Protein AF-A0A924FAT1-F1 (afdb_monomer)

Solvent-accessible surface area (ba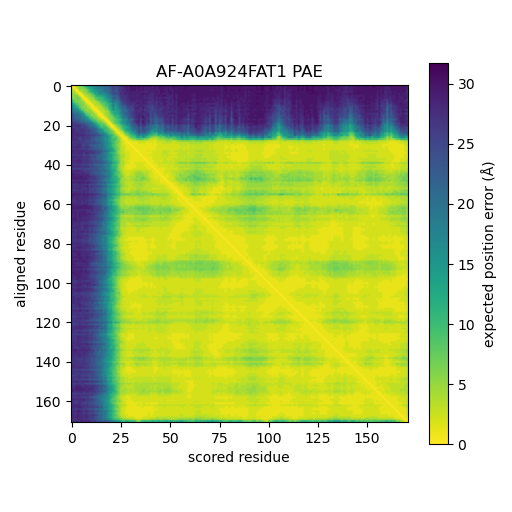ckbone atoms only — not comparable to full-atom values): 9632 Å² total; per-residue (Å²): 134,89,82,85,88,79,86,80,84,82,81,82,81,78,82,79,78,81,75,65,75,76,71,75,59,49,25,76,40,34,36,43,42,65,45,38,71,46,68,45,76,40,36,70,70,64,52,70,75,44,84,70,46,73,51,63,68,46,67,34,16,35,94,87,71,46,74,76,46,77,43,66,28,36,35,28,34,45,51,43,62,51,48,64,72,27,31,71,56,60,98,52,75,90,52,47,78,41,27,31,38,39,41,30,20,68,89,66,54,70,36,78,43,54,43,48,46,44,70,76,37,74,55,21,83,32,26,31,41,28,41,30,44,66,92,36,74,38,60,95,52,12,45,23,30,35,41,38,75,81,48,87,44,21,49,76,48,46,40,46,15,27,29,35,40,33,31,48,67,66,132

Foldseek 3Di:
DDDDDDDDDDDDDDPPDPPPPLVVFFAQWEWEEAQFQATDIDGPVNFVPDPKDKDDFAFQAAPVRDGPDTFGMFMFAFPLVVCVVRDGNDPDPVQLQQKKKWWAASVGDIDIDRSVCLVPPCQVVQWGWTQDTPNHGDDNQHSTWIFGRPDSNRNNRTRGSTHYMYMDGHD

Sequence (171 aa):
MSSRCSALLSVFFVLVSHSSLFAQNQSAQIKMTGLVKHPLSLTIDSLGHLPLKAGGPINIVGSSGQVRRVITSFRGVLLRDLLDRVGIDMANPKEKGKYYVIARATDGYTAVFAYNELLNNPTGQQTFILFEENGKPIVDDGAFVLLTVNDTVTGARHVKWLNQIEVRKVE

Structure (mmCIF, N/CA/C/O backbone):
data_AF-A0A924FAT1-F1
#
_entry.id   AF-A0A924FAT1-F1
#
loop_
_atom_site.group_PDB
_atom_site.id
_atom_site.type_symbol
_atom_site.label_atom_id
_atom_site.label_alt_id
_atom_site.label_comp_id
_atom_site.label_asym_id
_atom_site.label_entity_id
_atom_site.label_seq_id
_atom_site.pdbx_PDB_ins_code
_atom_site.Cartn_x
_atom_site.Cartn_y
_atom_site.Cartn_z
_atom_site.occupancy
_atom_site.B_iso_or_equiv
_atom_site.auth_seq_id
_atom_site.auth_comp_id
_atom_site.auth_asym_id
_atom_site.auth_atom_id
_atom_site.pdbx_PDB_model_num
ATOM 1 N N . MET A 1 1 ? -81.804 -22.474 -11.362 1.00 40.47 1 MET A N 1
ATOM 2 C CA . MET A 1 1 ? -80.464 -23.017 -11.677 1.00 40.47 1 MET A CA 1
ATOM 3 C C . MET A 1 1 ? -79.575 -21.880 -12.162 1.00 40.47 1 MET A C 1
ATOM 5 O O . MET A 1 1 ? -80.036 -21.127 -13.006 1.00 40.47 1 MET A O 1
ATOM 9 N N . SER A 1 2 ? -78.348 -21.795 -11.620 1.00 37.47 2 SER A N 1
ATOM 10 C CA . SER A 1 2 ? -77.211 -20.905 -11.976 1.00 37.47 2 SER A CA 1
ATOM 11 C C . SER A 1 2 ? -77.427 -19.387 -11.836 1.00 37.47 2 SER A C 1
ATOM 13 O O . SER A 1 2 ? -78.500 -18.893 -12.134 1.00 37.47 2 SER A O 1
ATOM 15 N N . SER A 1 3 ? -76.485 -18.539 -11.428 1.00 40.59 3 SER A N 1
ATOM 16 C CA . SER A 1 3 ? -75.130 -18.671 -10.878 1.00 40.59 3 SER A CA 1
ATOM 17 C C . SER A 1 3 ? -74.789 -17.294 -10.289 1.00 40.59 3 SER A C 1
ATOM 19 O O . SER A 1 3 ? -74.973 -16.288 -10.970 1.00 40.59 3 SER A O 1
ATOM 21 N N . ARG A 1 4 ? -74.307 -17.214 -9.041 1.00 44.97 4 ARG A N 1
ATOM 22 C CA . ARG A 1 4 ? -73.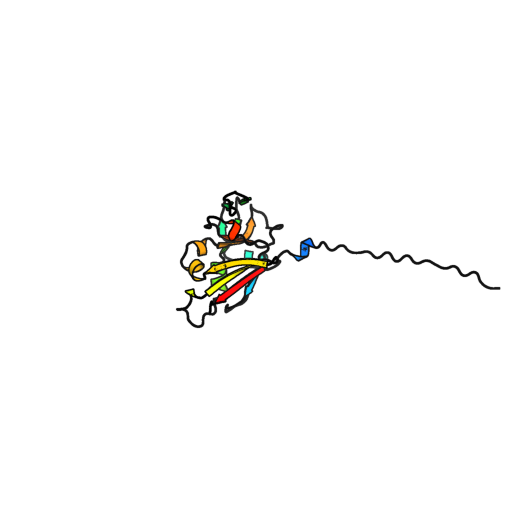711 -15.982 -8.492 1.00 44.97 4 ARG A CA 1
ATOM 23 C C . ARG A 1 4 ? -72.191 -16.087 -8.624 1.00 44.97 4 ARG A C 1
ATOM 25 O O . ARG A 1 4 ? -71.587 -16.960 -8.012 1.00 44.97 4 ARG A O 1
ATOM 32 N N . CYS A 1 5 ? -71.602 -15.222 -9.448 1.00 45.09 5 CYS A N 1
ATOM 33 C CA . CYS A 1 5 ? -70.155 -15.049 -9.576 1.00 45.09 5 CYS A CA 1
ATOM 34 C C . CYS A 1 5 ? -69.600 -14.361 -8.323 1.00 45.09 5 CYS A C 1
ATOM 36 O O . CYS A 1 5 ? -69.919 -13.201 -8.068 1.00 45.09 5 CYS A O 1
ATOM 38 N N . SER A 1 6 ? -68.749 -15.060 -7.575 1.00 46.41 6 SER A N 1
ATOM 39 C CA . SER A 1 6 ? -67.916 -14.482 -6.517 1.00 46.41 6 SER A CA 1
ATOM 40 C C . SER A 1 6 ? -66.528 -14.204 -7.090 1.00 46.41 6 SER A C 1
ATOM 42 O O . SER A 1 6 ? -65.815 -15.135 -7.458 1.00 46.41 6 SER A O 1
ATOM 44 N N . ALA A 1 7 ? -66.145 -12.931 -7.185 1.00 45.72 7 ALA A N 1
ATOM 45 C CA . ALA A 1 7 ? -64.794 -12.528 -7.561 1.00 45.72 7 ALA A CA 1
ATOM 46 C C . ALA A 1 7 ? -63.879 -12.600 -6.326 1.00 45.72 7 ALA A C 1
ATOM 48 O O . ALA A 1 7 ? -64.047 -11.839 -5.375 1.00 45.72 7 ALA A O 1
ATOM 49 N N . LEU A 1 8 ? -62.929 -13.537 -6.331 1.00 48.31 8 LEU A N 1
ATOM 50 C CA . LEU A 1 8 ? -61.843 -13.623 -5.354 1.00 48.31 8 LEU A CA 1
ATOM 51 C C . LEU A 1 8 ? -60.735 -12.643 -5.758 1.00 48.31 8 LEU A C 1
ATOM 53 O O . LEU A 1 8 ? -60.093 -12.808 -6.792 1.00 48.31 8 LEU A O 1
ATOM 57 N N . LEU A 1 9 ? -60.524 -11.615 -4.938 1.00 44.62 9 LEU A N 1
ATOM 58 C CA . LEU A 1 9 ? -59.447 -10.642 -5.093 1.00 44.62 9 LEU A CA 1
ATOM 59 C C . LEU A 1 9 ? -58.174 -11.212 -4.439 1.00 44.62 9 LEU A C 1
ATOM 61 O O . LEU A 1 9 ? -58.011 -11.152 -3.222 1.00 44.62 9 LEU A O 1
ATOM 65 N N . SER A 1 10 ? -57.285 -11.813 -5.230 1.00 50.72 10 SER A N 1
ATOM 66 C CA . SER A 1 10 ? -55.975 -12.273 -4.751 1.00 50.72 10 SER A CA 1
ATOM 67 C C . SER A 1 10 ? -55.018 -11.087 -4.609 1.00 50.72 10 SER A C 1
ATOM 69 O O . SER A 1 10 ? -54.531 -10.547 -5.599 1.00 50.72 10 SER A O 1
ATOM 71 N N . VAL A 1 11 ? -54.735 -10.683 -3.370 1.00 53.22 11 VAL A N 1
ATOM 72 C CA . VAL A 1 11 ? -53.693 -9.699 -3.050 1.00 53.22 11 VAL A CA 1
ATOM 73 C C . VAL A 1 11 ? -52.333 -10.402 -3.091 1.00 53.22 11 VAL A C 1
ATOM 75 O O . VAL A 1 11 ? -52.022 -11.224 -2.233 1.00 53.22 11 VAL A O 1
ATOM 78 N N . PHE A 1 12 ? -51.525 -10.096 -4.106 1.00 51.25 12 PHE A N 1
ATOM 79 C CA . PHE A 1 12 ? -50.132 -10.536 -4.199 1.00 51.25 12 PHE A CA 1
ATOM 80 C C . PHE A 1 12 ? -49.267 -9.676 -3.267 1.00 51.25 12 PHE A C 1
ATOM 82 O O . PHE A 1 12 ? -49.029 -8.499 -3.534 1.00 51.25 12 PHE A O 1
ATOM 89 N N . PHE A 1 13 ? -48.798 -10.254 -2.162 1.00 51.59 13 PHE A N 1
ATOM 90 C CA . PHE A 1 13 ? -47.845 -9.609 -1.260 1.00 51.59 13 PHE A CA 1
ATOM 91 C C . PHE A 1 13 ? -46.430 -9.803 -1.826 1.00 51.59 13 PHE A C 1
ATOM 93 O O . PHE A 1 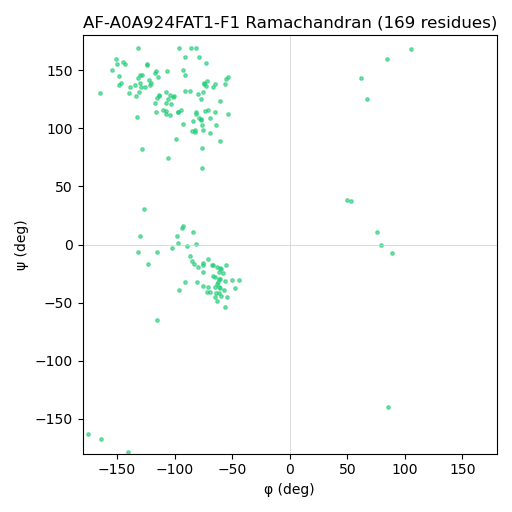13 ? -45.822 -10.861 -1.667 1.00 51.59 13 PHE A O 1
ATOM 100 N N . VAL A 1 14 ? -45.917 -8.807 -2.553 1.00 58.03 14 VAL A N 1
ATOM 101 C CA . VAL A 1 14 ? -44.534 -8.816 -3.054 1.00 58.03 14 VAL A CA 1
ATOM 102 C C . VAL A 1 14 ? -43.602 -8.484 -1.888 1.00 58.03 14 VAL A C 1
ATOM 104 O O . VAL A 1 14 ? -43.484 -7.331 -1.477 1.00 58.03 14 VAL A O 1
ATOM 107 N N . LEU A 1 15 ? -42.947 -9.506 -1.336 1.00 52.09 15 LEU A N 1
ATOM 108 C CA . LEU A 1 15 ? -41.847 -9.349 -0.384 1.00 52.09 15 LEU A CA 1
ATOM 109 C C . LEU A 1 15 ? -40.633 -8.773 -1.123 1.00 52.09 15 LEU A C 1
ATOM 111 O O . LEU A 1 15 ? -39.868 -9.502 -1.749 1.00 52.09 15 LEU A O 1
ATOM 115 N N . VAL A 1 16 ? -40.464 -7.452 -1.064 1.00 58.56 16 VAL A N 1
ATOM 116 C CA . VAL A 1 16 ? -39.241 -6.787 -1.526 1.00 58.56 16 VAL A CA 1
ATOM 117 C C . VAL A 1 16 ? -38.153 -7.021 -0.478 1.00 58.56 16 VAL A C 1
ATOM 119 O O . VAL A 1 16 ? -38.094 -6.348 0.554 1.00 58.56 16 VAL A O 1
ATOM 122 N N . SER A 1 17 ? -37.295 -8.006 -0.728 1.00 56.88 17 SER A N 1
ATOM 123 C CA . SER A 1 17 ? -36.061 -8.236 0.018 1.00 56.88 17 SER A CA 1
ATOM 124 C C . SER A 1 17 ? -35.126 -7.041 -0.187 1.00 56.88 17 SER A C 1
ATOM 126 O O . SER A 1 17 ? -34.504 -6.884 -1.234 1.00 56.88 17 SER A O 1
ATOM 128 N N . HIS A 1 18 ? -35.038 -6.173 0.820 1.00 50.31 18 HIS A N 1
ATOM 129 C CA . HIS A 1 18 ? -34.097 -5.057 0.841 1.00 50.31 18 HIS A CA 1
ATOM 130 C C . HIS A 1 18 ? -32.701 -5.600 1.158 1.00 50.31 18 HIS A C 1
ATOM 132 O O . HIS A 1 18 ? -32.267 -5.612 2.308 1.00 50.31 18 HIS A O 1
ATOM 138 N N . SER A 1 19 ? -31.995 -6.100 0.146 1.00 53.00 19 SER A N 1
ATOM 139 C CA . SER A 1 19 ? -30.564 -6.367 0.265 1.00 53.00 19 SER A CA 1
ATOM 140 C C . SER A 1 19 ? -29.834 -5.039 0.468 1.00 53.00 19 SER A C 1
ATOM 142 O O . SER A 1 19 ? -29.839 -4.173 -0.405 1.00 53.00 19 SER A O 1
ATOM 144 N N . SER A 1 20 ? -29.243 -4.871 1.648 1.00 52.12 20 SER A N 1
ATOM 145 C CA . SER A 1 20 ? -28.503 -3.687 2.073 1.00 52.12 20 SER A CA 1
ATOM 146 C C . SER A 1 20 ? -27.402 -3.335 1.064 1.00 52.12 20 SER A C 1
ATOM 148 O O . SER A 1 20 ? -26.410 -4.053 0.951 1.00 52.12 20 SER A O 1
ATOM 150 N N . LEU A 1 21 ? -27.538 -2.201 0.367 1.00 49.50 21 LEU A N 1
ATOM 151 C CA . LEU A 1 21 ? -26.545 -1.665 -0.583 1.00 49.50 21 LEU A CA 1
ATOM 152 C C . LEU A 1 21 ? -25.139 -1.472 0.026 1.00 49.50 21 LEU A C 1
ATOM 154 O O . LEU A 1 21 ? -24.155 -1.390 -0.701 1.00 49.50 21 LEU A O 1
ATOM 158 N N . PHE A 1 22 ? -25.019 -1.450 1.357 1.00 47.22 22 PHE A N 1
ATOM 159 C CA . PHE A 1 22 ? -23.739 -1.330 2.059 1.00 47.22 22 PHE A CA 1
ATOM 160 C C . PHE A 1 22 ? -22.812 -2.543 1.889 1.00 47.22 22 PHE A C 1
ATOM 162 O O . PHE A 1 22 ? -21.596 -2.375 1.913 1.00 47.22 22 PHE A O 1
ATOM 169 N N . ALA A 1 23 ? -23.347 -3.747 1.658 1.00 47.16 23 ALA A N 1
ATOM 170 C CA . ALA A 1 23 ? -22.518 -4.946 1.493 1.00 47.16 23 ALA A CA 1
ATOM 171 C C . ALA A 1 23 ? -21.816 -5.020 0.122 1.00 47.16 23 ALA A C 1
ATOM 173 O O . ALA A 1 23 ? -20.876 -5.792 -0.042 1.00 47.16 23 ALA A O 1
ATOM 174 N N . GLN A 1 24 ? -22.248 -4.232 -0.871 1.00 51.53 24 GLN A N 1
ATOM 175 C CA . GLN A 1 24 ? -21.741 -4.336 -2.247 1.00 51.53 24 GLN A CA 1
ATOM 176 C C . GLN A 1 24 ? -20.447 -3.550 -2.515 1.00 51.53 24 GLN A C 1
ATOM 178 O O . GLN A 1 24 ? -19.794 -3.822 -3.519 1.00 51.53 24 GLN A O 1
ATOM 183 N N . ASN A 1 25 ? -20.039 -2.625 -1.635 1.00 54.16 25 ASN A N 1
ATOM 184 C CA . ASN A 1 25 ? -18.850 -1.781 -1.850 1.00 54.16 25 ASN A CA 1
ATOM 185 C C . ASN A 1 25 ? -17.600 -2.198 -1.059 1.00 54.16 25 ASN A C 1
ATOM 187 O O . ASN A 1 25 ? -16.540 -1.595 -1.238 1.00 54.16 25 ASN A O 1
ATOM 191 N N . GLN A 1 26 ? -17.680 -3.227 -0.211 1.00 65.50 26 GLN A N 1
ATOM 192 C CA . GLN A 1 26 ? -16.505 -3.740 0.494 1.00 65.50 26 GLN A CA 1
ATOM 193 C C . GLN A 1 26 ? -15.678 -4.647 -0.422 1.00 65.50 26 GLN A C 1
ATOM 195 O O . GLN A 1 26 ? -16.189 -5.582 -1.039 1.00 65.50 26 GLN A O 1
ATOM 200 N N . SER A 1 27 ? -14.372 -4.389 -0.498 1.00 72.62 27 SER A N 1
ATOM 201 C CA . SER A 1 27 ? -13.449 -5.263 -1.213 1.00 72.62 27 SER A CA 1
ATOM 202 C C . SER A 1 27 ? -13.298 -6.594 -0.471 1.00 72.62 27 SER A C 1
ATOM 204 O O . SER A 1 27 ? -12.680 -6.666 0.582 1.00 72.62 27 SER A O 1
ATOM 206 N N . ALA A 1 28 ? -13.852 -7.678 -1.019 1.00 85.31 28 ALA A N 1
ATOM 207 C CA . ALA A 1 28 ? -13.662 -9.026 -0.463 1.00 85.31 28 ALA A CA 1
ATOM 208 C C . ALA A 1 28 ? -12.265 -9.610 -0.759 1.00 85.31 28 ALA A C 1
ATOM 210 O O . ALA A 1 28 ? -11.827 -10.568 -0.121 1.00 85.31 28 ALA A O 1
ATOM 211 N N . GLN A 1 29 ? -11.565 -9.040 -1.742 1.00 92.81 29 GLN A N 1
ATOM 212 C CA . GLN A 1 29 ? -10.238 -9.461 -2.177 1.00 92.81 29 GLN A CA 1
ATOM 213 C C . GLN A 1 29 ? -9.441 -8.288 -2.757 1.00 92.81 29 GLN A C 1
ATOM 215 O O . GLN A 1 29 ? -10.025 -7.319 -3.249 1.00 92.81 29 GLN A O 1
ATOM 220 N N . ILE A 1 30 ? -8.117 -8.436 -2.797 1.00 96.50 30 ILE A N 1
ATOM 221 C CA . ILE A 1 30 ? -7.200 -7.560 -3.535 1.00 96.50 30 ILE A CA 1
ATOM 222 C C . ILE A 1 30 ? -6.672 -8.309 -4.753 1.00 96.50 30 ILE A C 1
ATOM 224 O O . ILE A 1 30 ? -6.187 -9.432 -4.627 1.00 96.50 30 ILE A O 1
ATOM 228 N N . LYS A 1 31 ? -6.715 -7.686 -5.930 1.00 97.94 31 LYS A N 1
ATOM 229 C CA . LYS A 1 31 ? -6.115 -8.226 -7.157 1.00 97.94 31 LYS A CA 1
ATOM 230 C C . LYS A 1 31 ? -4.763 -7.570 -7.438 1.00 97.94 31 LYS A C 1
ATOM 232 O O . LYS A 1 31 ? -4.687 -6.351 -7.521 1.00 97.94 31 LYS A O 1
ATOM 237 N N . MET A 1 32 ? -3.725 -8.372 -7.643 1.00 98.25 32 MET A N 1
ATOM 238 C CA . MET A 1 32 ? -2.409 -7.961 -8.137 1.00 98.25 32 MET A CA 1
ATOM 239 C C . MET A 1 32 ? -2.372 -8.158 -9.659 1.00 98.25 32 MET A C 1
ATOM 241 O O . MET A 1 32 ? -2.507 -9.287 -10.137 1.00 98.25 32 MET A O 1
ATOM 245 N N . THR A 1 33 ? -2.242 -7.071 -10.419 1.00 98.69 33 THR A N 1
ATOM 246 C CA . THR A 1 33 ? -2.460 -7.041 -11.880 1.00 98.69 33 THR A CA 1
ATOM 247 C C . THR A 1 33 ? -1.445 -6.154 -12.614 1.00 98.69 33 THR A C 1
ATOM 249 O O . THR A 1 33 ? -0.559 -5.558 -11.998 1.00 98.69 33 THR A O 1
ATOM 252 N N . GLY A 1 34 ? -1.583 -6.047 -13.940 1.00 98.31 34 GLY A N 1
ATOM 253 C CA . GLY A 1 34 ? -0.719 -5.230 -14.792 1.00 98.31 34 GLY A CA 1
ATOM 254 C C . GLY A 1 34 ? 0.546 -5.978 -15.208 1.00 98.31 34 GLY A C 1
ATOM 255 O O . GLY A 1 34 ? 0.491 -7.167 -15.513 1.00 98.31 34 GLY A O 1
ATOM 256 N N . LEU A 1 35 ? 1.680 -5.276 -15.219 1.00 98.31 35 LEU A N 1
ATOM 257 C CA . LEU A 1 35 ? 3.000 -5.796 -15.599 1.00 98.31 35 LEU A CA 1
ATOM 258 C C . LEU A 1 35 ? 3.610 -6.657 -14.482 1.00 98.31 35 LEU A C 1
ATOM 260 O O . LEU A 1 35 ? 4.612 -6.297 -13.863 1.00 98.31 35 LEU A O 1
ATOM 264 N N . VAL A 1 36 ? 2.980 -7.796 -14.205 1.00 98.44 36 VAL A N 1
ATOM 265 C CA . VAL A 1 36 ? 3.425 -8.786 -13.218 1.00 98.44 36 VAL A CA 1
ATOM 266 C C . VAL A 1 36 ? 3.490 -10.174 -13.848 1.00 98.44 36 VAL A C 1
ATOM 268 O O . VAL A 1 36 ? 2.664 -10.522 -14.688 1.00 98.44 36 VAL A O 1
ATOM 271 N N . LYS A 1 37 ? 4.454 -10.989 -13.422 1.00 98.38 37 LYS A N 1
ATOM 272 C CA . LYS A 1 37 ? 4.673 -12.344 -13.951 1.00 98.38 37 LYS A CA 1
ATOM 273 C C . LYS A 1 37 ? 3.634 -13.336 -13.440 1.00 98.38 37 LYS A C 1
ATOM 275 O O . LYS A 1 37 ? 3.218 -14.234 -14.167 1.00 98.38 37 LYS A O 1
ATOM 280 N N . HIS A 1 38 ? 3.213 -13.169 -12.188 1.00 98.00 38 HIS A N 1
ATOM 281 C CA . HIS A 1 38 ? 2.272 -14.058 -11.514 1.00 98.00 38 HIS A CA 1
ATOM 282 C C . HIS A 1 38 ? 1.115 -13.252 -10.905 1.00 98.00 38 HIS A C 1
ATOM 284 O O . HIS A 1 38 ? 1.152 -12.931 -9.714 1.00 98.00 38 HIS A O 1
ATOM 290 N N . PRO A 1 39 ? 0.084 -12.899 -11.701 1.00 97.62 39 PRO A N 1
ATOM 291 C CA . PRO A 1 39 ? -1.126 -12.269 -11.183 1.00 97.62 39 PRO A CA 1
ATOM 292 C C . PRO A 1 39 ? -1.759 -13.087 -10.050 1.00 97.62 39 PRO A C 1
ATOM 294 O O . PRO A 1 39 ? -1.735 -14.317 -10.056 1.00 97.62 39 PRO A O 1
ATOM 297 N N . LEU A 1 40 ? -2.331 -12.394 -9.069 1.00 95.12 40 LEU A N 1
ATOM 298 C CA 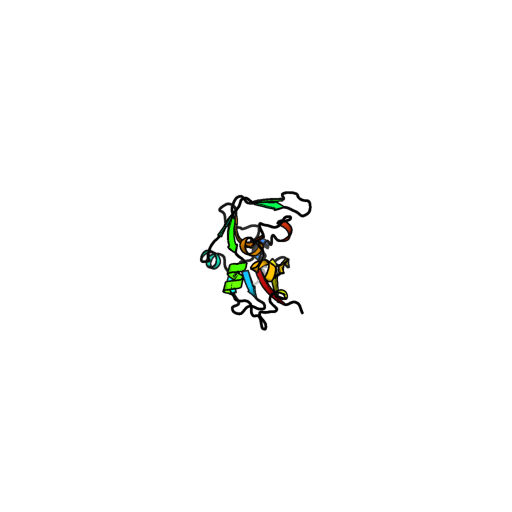. LEU A 1 40 ? -2.683 -12.967 -7.767 1.00 95.12 40 LEU A CA 1
ATOM 299 C C . LEU A 1 40 ? -3.949 -12.297 -7.223 1.00 95.12 40 LEU A C 1
ATOM 301 O O . LEU A 1 40 ? -4.102 -11.087 -7.340 1.00 95.12 40 LEU A O 1
ATOM 305 N N . SER A 1 41 ? -4.858 -13.067 -6.622 1.00 96.06 41 SER A N 1
ATOM 306 C CA . SER A 1 41 ? -5.996 -12.539 -5.855 1.00 96.06 41 SER A CA 1
ATOM 307 C C . SER A 1 41 ? -5.885 -12.961 -4.393 1.00 96.06 41 SER A C 1
ATOM 309 O O . SER A 1 41 ? -5.811 -14.153 -4.109 1.00 96.06 41 SER A O 1
ATOM 311 N N . LEU A 1 42 ? -5.842 -11.989 -3.485 1.00 94.62 42 LEU A N 1
ATOM 312 C CA . LEU A 1 42 ? -5.659 -12.194 -2.050 1.00 94.62 42 LEU A CA 1
ATOM 313 C C . LEU A 1 42 ? -6.977 -11.973 -1.309 1.00 94.62 42 LEU A C 1
ATOM 315 O O . LEU A 1 42 ? -7.573 -10.905 -1.416 1.00 94.62 42 LEU A O 1
ATOM 319 N N . THR A 1 43 ? -7.400 -12.969 -0.540 1.00 94.44 43 THR A N 1
ATOM 320 C CA . THR A 1 43 ? -8.436 -12.875 0.501 1.00 94.44 43 THR A CA 1
ATOM 321 C C . THR A 1 43 ? -7.786 -12.662 1.874 1.00 94.44 43 THR A C 1
ATOM 323 O O . THR A 1 43 ? -6.572 -12.836 2.007 1.00 94.44 43 THR A O 1
ATOM 326 N N . ILE A 1 44 ? -8.576 -12.331 2.907 1.00 89.56 44 ILE A N 1
ATOM 327 C CA . ILE A 1 44 ? -8.066 -12.165 4.285 1.00 89.56 44 ILE A CA 1
ATOM 328 C C . ILE A 1 44 ? -7.317 -13.427 4.730 1.00 89.56 44 ILE A C 1
ATOM 330 O O . ILE A 1 44 ? -6.208 -13.333 5.249 1.00 89.56 44 ILE A O 1
ATOM 334 N N . ASP A 1 45 ? -7.903 -14.595 4.466 1.00 89.00 45 ASP A N 1
ATOM 335 C CA . ASP A 1 45 ? -7.327 -15.901 4.789 1.00 89.00 45 ASP A CA 1
ATOM 336 C C . ASP A 1 45 ? -5.935 -16.072 4.159 1.00 89.00 45 ASP A C 1
ATOM 338 O O . ASP A 1 45 ? -4.936 -16.239 4.858 1.00 89.00 45 ASP A O 1
ATOM 342 N N . SER A 1 46 ? -5.830 -15.872 2.841 1.00 88.38 46 SER A N 1
ATOM 343 C CA . SER A 1 46 ? -4.547 -15.986 2.138 1.00 88.38 46 SER A CA 1
ATOM 344 C C . SER A 1 46 ? -3.501 -14.965 2.606 1.00 88.38 46 SER A C 1
ATOM 346 O O . SER A 1 46 ? -2.308 -15.272 2.614 1.00 88.38 46 SER A O 1
ATOM 348 N N . LEU A 1 47 ? -3.933 -13.766 3.014 1.00 85.62 47 LEU A N 1
ATOM 349 C CA . LEU A 1 47 ? -3.057 -12.710 3.519 1.00 85.62 47 LEU A CA 1
ATOM 350 C C . LEU A 1 47 ? -2.509 -13.066 4.910 1.00 85.62 47 LEU A C 1
ATOM 352 O O . LEU A 1 47 ? -1.342 -12.804 5.193 1.00 85.62 47 LEU A O 1
ATOM 356 N N . GLY A 1 48 ? -3.323 -13.720 5.745 1.00 82.44 48 GLY A N 1
ATOM 357 C CA . GLY A 1 48 ? -2.955 -14.212 7.075 1.00 82.44 48 GLY A CA 1
ATOM 358 C C . GLY A 1 48 ? -1.823 -15.244 7.074 1.00 82.44 48 GLY A C 1
ATOM 359 O O . GLY A 1 48 ? -1.105 -15.370 8.065 1.00 82.44 48 GLY A O 1
ATOM 360 N N . HIS A 1 49 ? -1.624 -15.940 5.953 1.00 89.19 49 HIS A N 1
ATOM 361 C CA . HIS A 1 49 ? -0.556 -16.926 5.764 1.00 89.19 49 HIS A CA 1
ATOM 362 C C . HIS A 1 49 ? 0.760 -16.338 5.228 1.00 89.19 49 HIS A C 1
ATOM 364 O O . HIS A 1 49 ? 1.734 -17.069 5.034 1.00 89.19 49 HIS A O 1
ATOM 370 N N . LEU A 1 50 ? 0.810 -15.033 4.960 1.00 91.62 50 LEU A N 1
ATOM 371 C CA . LEU A 1 50 ? 2.024 -14.339 4.531 1.00 91.62 50 LEU A CA 1
ATOM 372 C C . LEU A 1 50 ? 2.874 -13.899 5.732 1.00 91.62 50 LEU A C 1
ATOM 374 O O . LEU A 1 50 ? 2.397 -13.937 6.865 1.00 91.62 50 LEU A O 1
ATOM 378 N N . PRO A 1 51 ? 4.126 -13.446 5.518 1.00 92.81 51 PRO A N 1
ATOM 379 C CA . PRO A 1 51 ? 4.953 -12.867 6.576 1.00 92.81 51 PRO A CA 1
ATOM 380 C C . PRO A 1 51 ? 4.313 -11.608 7.184 1.00 92.81 51 PRO A C 1
ATOM 382 O O . PRO A 1 51 ? 4.554 -10.483 6.746 1.00 92.81 51 PRO A O 1
ATOM 385 N N . LEU A 1 52 ? 3.486 -11.806 8.209 1.00 95.38 52 LEU A N 1
ATOM 386 C CA . LEU A 1 52 ? 2.749 -10.734 8.861 1.00 95.38 52 LEU A CA 1
ATOM 387 C C . LEU A 1 52 ? 3.697 -9.754 9.547 1.00 95.38 52 LEU A C 1
ATOM 389 O O . LEU A 1 52 ? 4.654 -10.137 10.225 1.00 95.38 52 LEU A O 1
ATOM 393 N N . LYS A 1 53 ? 3.385 -8.472 9.402 1.00 96.88 53 LYS A N 1
ATOM 394 C CA . LYS A 1 53 ? 4.026 -7.365 10.100 1.00 96.88 53 LYS A CA 1
ATOM 395 C C . LYS A 1 53 ? 3.000 -6.662 10.971 1.00 96.88 53 LYS A C 1
ATOM 397 O O . LYS A 1 53 ? 1.818 -6.589 10.632 1.00 96.88 53 LYS A O 1
ATOM 402 N N . ALA A 1 54 ? 3.477 -6.149 12.092 1.00 96.19 54 ALA A N 1
ATOM 403 C CA . ALA A 1 54 ? 2.698 -5.338 13.007 1.00 96.19 54 ALA A CA 1
ATOM 404 C C . ALA A 1 54 ? 3.394 -3.995 13.218 1.00 96.19 54 ALA A C 1
ATOM 406 O O . ALA A 1 54 ? 4.614 -3.891 13.073 1.00 96.19 54 ALA A O 1
ATOM 407 N N . GLY A 1 55 ? 2.616 -2.982 13.573 1.00 96.38 55 GLY A N 1
ATOM 408 C CA . GLY A 1 55 ? 3.130 -1.659 13.897 1.00 96.38 55 GLY A CA 1
ATOM 409 C C . GLY A 1 55 ? 2.103 -0.819 14.644 1.00 96.38 55 GLY A C 1
ATOM 410 O O . GLY A 1 55 ? 1.086 -1.334 15.111 1.00 96.38 55 GLY A O 1
ATOM 411 N N . GLY A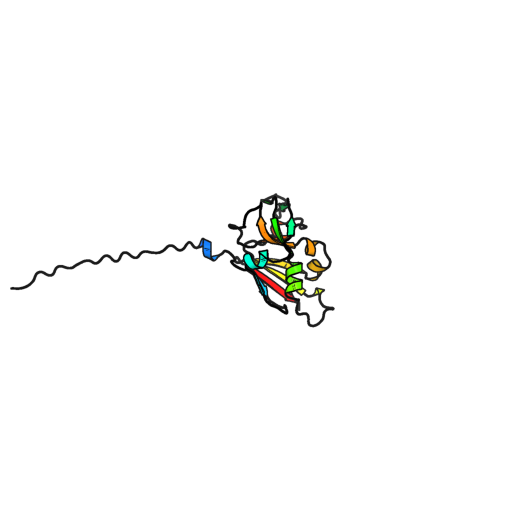 1 56 ? 2.390 0.476 14.746 1.00 94.19 56 GLY A N 1
ATOM 412 C CA . GLY A 1 56 ? 1.636 1.439 15.547 1.00 94.19 56 GLY A CA 1
ATOM 413 C C . GLY A 1 56 ? 2.374 1.832 16.836 1.00 94.19 56 GLY A C 1
ATOM 414 O O . GLY A 1 56 ? 3.376 1.202 17.184 1.00 94.19 56 GLY A O 1
ATOM 415 N N . PRO A 1 57 ? 1.909 2.883 17.536 1.00 97.00 57 PRO A N 1
ATOM 416 C CA . PRO A 1 57 ? 0.779 3.745 17.174 1.00 97.00 57 PRO A CA 1
ATOM 417 C C . PRO A 1 57 ? 1.095 4.693 16.002 1.00 97.00 57 PRO A C 1
ATOM 419 O O . PRO A 1 57 ? 2.254 5.019 15.752 1.00 97.00 57 PRO A O 1
ATOM 422 N N . ILE A 1 58 ? 0.065 5.152 15.285 1.00 97.62 58 ILE A N 1
ATOM 423 C CA . ILE A 1 58 ? 0.188 6.155 14.220 1.00 97.62 58 ILE A CA 1
ATOM 424 C C . ILE A 1 58 ? -1.048 7.055 14.095 1.00 97.62 58 ILE A C 1
ATOM 426 O O . ILE A 1 58 ? -2.190 6.620 14.257 1.00 97.62 58 ILE A O 1
ATOM 430 N N . ASN A 1 59 ? -0.805 8.323 13.756 1.00 97.75 59 ASN A N 1
ATOM 431 C CA . ASN A 1 59 ? -1.836 9.302 13.436 1.00 97.75 59 ASN A CA 1
ATOM 432 C C . ASN A 1 59 ? -2.134 9.312 11.932 1.00 97.75 59 ASN A C 1
ATOM 434 O O . ASN A 1 59 ? -1.232 9.437 11.100 1.00 97.75 59 ASN A O 1
ATOM 438 N N . ILE A 1 60 ? -3.418 9.272 11.585 1.00 97.50 60 ILE A N 1
ATOM 439 C CA . ILE A 1 60 ? -3.893 9.594 10.242 1.00 97.50 60 ILE A CA 1
ATOM 440 C C . ILE A 1 60 ? -4.054 11.109 10.154 1.00 97.50 60 ILE A C 1
ATOM 442 O O . ILE A 1 60 ? -4.981 11.679 10.731 1.00 97.50 60 ILE A O 1
ATOM 446 N N . VAL A 1 61 ? -3.135 11.759 9.450 1.00 97.62 61 VAL A N 1
ATOM 447 C CA . VAL A 1 61 ? -3.022 13.212 9.334 1.00 97.62 61 VAL A CA 1
ATOM 448 C C . VAL A 1 61 ? -3.607 13.656 7.997 1.00 97.62 61 VAL A C 1
ATOM 450 O O . VAL A 1 61 ? -3.256 13.130 6.940 1.00 97.62 61 VAL A O 1
ATOM 453 N N . GLY A 1 62 ? -4.541 14.605 8.047 1.00 95.75 62 GLY A N 1
ATOM 454 C CA . GLY A 1 62 ? -5.131 15.219 6.860 1.00 95.75 62 GLY A CA 1
ATOM 455 C C . GLY A 1 62 ? -4.249 16.318 6.265 1.00 95.75 62 GLY A C 1
ATOM 456 O O . GLY A 1 62 ? -3.299 16.783 6.888 1.00 95.75 62 GLY A O 1
ATOM 457 N N . SER A 1 63 ? -4.595 16.785 5.065 1.00 93.25 63 SER A N 1
ATOM 458 C CA . SER A 1 63 ? -3.817 17.805 4.343 1.00 93.25 63 SER A CA 1
ATOM 459 C C . SER A 1 63 ? -3.685 19.145 5.073 1.00 93.25 63 SER A C 1
ATOM 461 O O . SER A 1 63 ? -2.767 19.895 4.768 1.00 93.25 63 SER A O 1
ATOM 463 N N . SER A 1 64 ? -4.564 19.455 6.037 1.00 94.62 64 SER A N 1
ATOM 464 C CA . SER A 1 64 ? -4.435 20.659 6.873 1.00 94.62 64 SER A CA 1
ATOM 465 C C . SER A 1 64 ? -3.688 20.404 8.189 1.00 94.62 64 SER A C 1
ATOM 467 O O . SER A 1 64 ? -3.765 21.223 9.098 1.00 94.62 64 SER A O 1
ATOM 469 N N . GLY A 1 65 ? -3.006 19.261 8.322 1.00 94.12 65 GLY A N 1
ATOM 470 C CA . GLY A 1 65 ? -2.218 18.888 9.499 1.00 94.12 65 GLY A CA 1
ATOM 471 C C . GLY A 1 65 ? -3.033 18.365 10.683 1.00 94.12 65 GLY A C 1
ATOM 472 O O . GLY A 1 65 ? -2.460 17.991 11.703 1.00 94.12 65 GLY A O 1
ATOM 473 N N . GLN A 1 66 ? -4.363 18.301 10.573 1.00 96.75 66 GLN A N 1
ATOM 474 C CA . GLN A 1 66 ? -5.210 17.787 11.643 1.00 96.75 66 GLN A CA 1
ATOM 475 C C . GLN A 1 66 ? -5.117 16.262 11.738 1.00 96.75 66 GLN A C 1
ATOM 477 O O . GLN A 1 66 ? -5.175 15.557 10.725 1.00 96.75 66 GLN A O 1
ATOM 482 N N . VAL A 1 67 ? -5.058 15.742 12.964 1.00 97.56 67 VAL A N 1
ATOM 483 C CA . VAL A 1 67 ? -5.212 14.308 13.223 1.00 97.56 67 VAL A CA 1
ATOM 484 C C . VAL A 1 67 ? -6.683 13.942 13.039 1.00 97.56 67 VAL A C 1
ATOM 486 O O . VAL A 1 67 ? -7.547 14.421 13.768 1.00 97.56 67 VAL A O 1
ATOM 489 N N . ARG A 1 68 ? -6.973 13.108 12.040 1.00 95.94 68 ARG A N 1
ATOM 490 C CA . ARG A 1 68 ? -8.327 12.633 11.720 1.00 95.94 68 ARG A CA 1
ATOM 491 C C . ARG A 1 68 ? -8.688 11.339 12.440 1.00 95.94 68 ARG A C 1
ATOM 493 O O . ARG A 1 68 ? -9.856 11.113 12.730 1.00 95.94 68 ARG A O 1
ATOM 500 N N . ARG A 1 69 ? -7.700 10.478 12.686 1.00 95.50 69 ARG A N 1
ATOM 501 C CA . ARG A 1 69 ? -7.856 9.189 13.373 1.00 95.50 69 ARG A CA 1
ATOM 502 C C . ARG A 1 69 ? -6.532 8.791 14.015 1.00 95.50 69 ARG A C 1
ATOM 504 O O . ARG A 1 69 ? -5.476 9.122 13.481 1.00 95.50 69 ARG A O 1
ATOM 511 N N . VAL A 1 70 ? -6.594 8.050 15.115 1.00 97.19 70 VAL A N 1
ATOM 512 C CA . VAL A 1 70 ? -5.433 7.399 15.732 1.00 97.19 70 VAL A CA 1
ATOM 513 C C . VAL A 1 70 ? -5.604 5.890 15.602 1.00 97.19 70 VAL A C 1
ATOM 515 O O . VAL A 1 70 ? -6.655 5.356 15.955 1.00 97.19 70 VAL A O 1
ATOM 518 N N . ILE A 1 71 ? -4.580 5.214 15.091 1.00 97.69 71 ILE A N 1
ATOM 519 C CA . ILE A 1 71 ? -4.483 3.753 15.056 1.00 97.69 71 ILE A CA 1
ATOM 520 C C . ILE A 1 71 ? -3.434 3.370 16.098 1.00 97.69 71 ILE A C 1
ATOM 522 O O . ILE A 1 71 ? -2.273 3.752 15.974 1.00 97.69 71 ILE A O 1
ATOM 526 N N . THR A 1 72 ? -3.825 2.662 17.154 1.00 98.12 72 THR A N 1
ATOM 527 C CA . THR A 1 72 ? -2.919 2.285 18.249 1.00 98.12 72 THR A CA 1
ATOM 528 C C . THR A 1 72 ? -2.074 1.067 17.899 1.00 98.12 72 THR A C 1
ATOM 530 O O . THR A 1 72 ? -0.918 0.991 18.308 1.00 98.12 72 THR A O 1
ATOM 533 N N . SER A 1 73 ? -2.615 0.149 17.100 1.00 98.31 73 SER A N 1
ATOM 534 C CA . SER A 1 73 ? -1.882 -0.973 16.518 1.00 98.31 73 SER A CA 1
ATOM 535 C C . SER A 1 73 ? -2.480 -1.379 15.175 1.00 98.31 73 SER A C 1
ATOM 537 O O . SER A 1 73 ? -3.657 -1.143 14.911 1.00 98.31 73 SER A O 1
ATOM 539 N N . PHE A 1 74 ? -1.685 -1.999 14.312 1.00 97.88 74 PHE A N 1
ATOM 540 C CA . PHE A 1 74 ? -2.176 -2.579 13.064 1.00 97.88 74 PHE A CA 1
ATOM 541 C C . PHE A 1 74 ? -1.426 -3.859 12.718 1.00 97.88 74 PHE A C 1
ATOM 543 O O . PHE A 1 74 ? -0.279 -4.048 13.138 1.00 97.88 74 PHE A O 1
ATOM 550 N N . ARG A 1 75 ? -2.060 -4.718 11.914 1.00 97.50 75 ARG A N 1
ATOM 551 C CA . ARG A 1 75 ? -1.422 -5.891 11.305 1.00 97.50 75 ARG A CA 1
ATOM 552 C C . ARG A 1 75 ? -1.727 -5.969 9.819 1.00 97.50 75 ARG A C 1
ATOM 554 O O . ARG A 1 75 ? -2.824 -5.650 9.358 1.00 97.50 75 ARG A O 1
ATOM 561 N N . GLY A 1 76 ? -0.722 -6.409 9.077 1.00 97.25 76 GLY A N 1
ATOM 562 C CA . GLY A 1 76 ? -0.780 -6.481 7.631 1.00 97.25 76 GLY A CA 1
ATOM 563 C C . GLY A 1 76 ? 0.458 -7.121 7.033 1.00 97.25 76 GLY A C 1
ATOM 564 O O . GLY A 1 76 ? 1.249 -7.764 7.722 1.00 97.25 76 GLY A O 1
ATOM 565 N N . VAL A 1 77 ? 0.632 -6.911 5.738 1.00 97.75 77 VAL A N 1
ATOM 566 C CA . VAL A 1 77 ? 1.813 -7.332 4.977 1.00 97.75 77 VAL A CA 1
ATOM 567 C C . VAL A 1 77 ? 2.430 -6.128 4.288 1.00 97.75 77 VAL A C 1
ATOM 569 O O . VAL A 1 77 ? 1.738 -5.146 4.021 1.00 97.75 77 VAL A O 1
ATOM 572 N N . LEU A 1 78 ? 3.724 -6.185 3.982 1.00 98.00 78 LEU A N 1
ATOM 573 C CA . LEU A 1 78 ? 4.356 -5.129 3.200 1.00 98.00 78 LEU A CA 1
ATOM 574 C C . LEU A 1 78 ? 3.905 -5.217 1.743 1.00 98.00 78 LEU A C 1
ATOM 576 O O . LEU A 1 78 ? 3.908 -6.293 1.145 1.00 98.00 78 LEU A O 1
ATOM 580 N N . LEU A 1 79 ? 3.589 -4.065 1.148 1.00 98.25 79 LEU A N 1
ATOM 581 C CA . LEU A 1 79 ? 3.310 -3.984 -0.286 1.00 98.25 79 LEU A CA 1
ATOM 582 C C . LEU A 1 79 ? 4.501 -4.513 -1.096 1.00 98.25 79 LEU A C 1
ATOM 584 O O . LEU A 1 79 ? 4.314 -5.230 -2.076 1.00 98.25 79 LEU A O 1
ATOM 588 N N . ARG A 1 80 ? 5.728 -4.205 -0.661 1.00 97.69 80 ARG A N 1
ATOM 589 C CA . ARG A 1 80 ? 6.952 -4.657 -1.325 1.00 97.69 80 ARG A CA 1
ATOM 590 C C . ARG A 1 80 ? 7.054 -6.181 -1.395 1.00 97.69 80 ARG A C 1
ATOM 592 O O . ARG A 1 80 ? 7.324 -6.705 -2.466 1.00 97.69 80 ARG A O 1
ATOM 599 N N . ASP A 1 81 ? 6.755 -6.879 -0.302 1.00 97.00 81 ASP A N 1
ATOM 600 C CA . ASP A 1 81 ? 6.824 -8.346 -0.252 1.00 97.00 81 ASP A CA 1
ATOM 601 C C . ASP A 1 81 ? 5.820 -8.989 -1.226 1.00 97.00 81 ASP A C 1
ATOM 603 O O . ASP A 1 81 ? 6.099 -10.021 -1.839 1.00 97.00 81 ASP A O 1
ATOM 607 N N . LEU A 1 82 ? 4.654 -8.361 -1.423 1.00 97.62 82 LEU A N 1
ATOM 608 C CA . LEU A 1 82 ? 3.684 -8.799 -2.428 1.00 97.62 82 LEU A CA 1
ATOM 609 C C . LEU A 1 82 ? 4.182 -8.567 -3.856 1.00 97.62 82 LEU A C 1
ATOM 611 O O . LEU A 1 82 ? 3.987 -9.436 -4.705 1.00 97.62 82 LEU A O 1
ATOM 615 N N . LEU A 1 83 ? 4.823 -7.426 -4.122 1.00 97.94 83 LEU A N 1
ATOM 616 C CA . LEU A 1 83 ? 5.421 -7.122 -5.427 1.00 97.94 83 LEU A CA 1
ATOM 617 C C . LEU A 1 83 ? 6.559 -8.096 -5.760 1.00 97.94 83 LEU A C 1
ATOM 619 O O . LEU A 1 83 ? 6.622 -8.600 -6.881 1.00 97.94 83 LEU A O 1
ATOM 623 N N . ASP A 1 84 ? 7.401 -8.417 -4.776 1.00 96.69 84 ASP A N 1
ATOM 624 C CA . ASP A 1 84 ? 8.461 -9.419 -4.903 1.00 96.69 84 ASP A CA 1
ATOM 625 C C . ASP A 1 84 ? 7.867 -10.805 -5.211 1.00 96.69 84 ASP A C 1
ATOM 627 O O . ASP A 1 84 ? 8.355 -11.510 -6.095 1.00 96.69 84 ASP A O 1
ATOM 631 N N . ARG A 1 85 ? 6.761 -11.173 -4.545 1.00 96.56 85 ARG A N 1
ATOM 632 C CA . ARG A 1 85 ? 6.066 -12.453 -4.754 1.00 96.56 85 ARG A CA 1
ATOM 633 C C . ARG A 1 85 ? 5.452 -12.594 -6.147 1.00 96.56 85 ARG A C 1
ATOM 635 O O . ARG A 1 85 ? 5.559 -13.665 -6.739 1.00 96.56 85 ARG A O 1
ATOM 642 N N . VAL A 1 86 ? 4.770 -11.565 -6.654 1.00 97.69 86 VAL A N 1
ATOM 643 C CA . VAL A 1 86 ? 4.162 -11.626 -8.00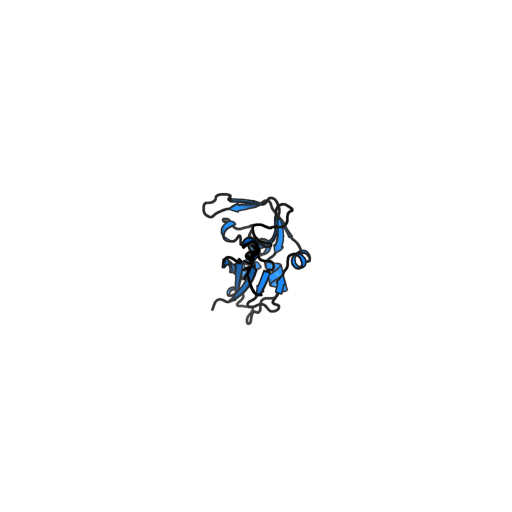1 1.00 97.69 86 VAL A CA 1
ATOM 644 C C . VAL A 1 86 ? 5.199 -11.476 -9.108 1.00 97.69 86 VAL A C 1
ATOM 646 O O . VAL A 1 86 ? 4.967 -11.942 -10.223 1.00 97.69 86 VAL A O 1
ATOM 649 N N . GLY A 1 87 ? 6.336 -10.850 -8.792 1.00 97.56 87 GLY A N 1
ATOM 650 C CA . GLY A 1 87 ? 7.413 -10.535 -9.716 1.00 97.56 87 GLY A CA 1
ATOM 651 C C . GLY A 1 87 ? 6.987 -9.498 -10.752 1.00 97.56 87 GLY A C 1
ATOM 652 O O . GLY A 1 87 ? 6.027 -9.698 -11.490 1.00 97.56 87 GLY A O 1
ATOM 65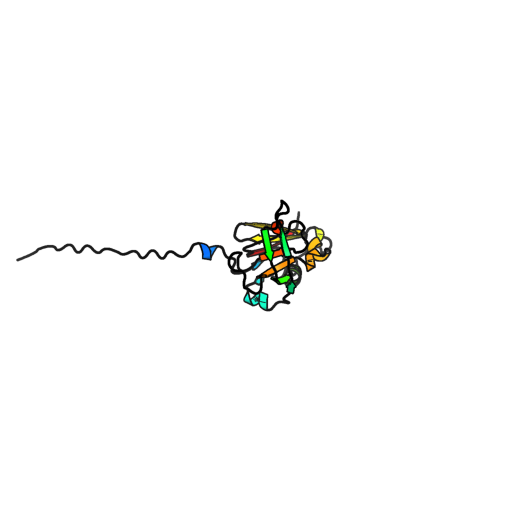3 N N . ILE A 1 88 ? 7.721 -8.394 -10.867 1.00 97.44 88 ILE A N 1
ATOM 654 C CA . ILE A 1 88 ? 7.429 -7.401 -11.908 1.00 97.44 88 ILE A CA 1
ATOM 655 C C . ILE A 1 88 ? 7.916 -7.915 -13.263 1.00 97.44 88 ILE A C 1
ATOM 657 O O . ILE A 1 88 ? 9.062 -8.363 -13.393 1.00 97.44 88 ILE A O 1
ATOM 661 N N . ASP A 1 89 ? 7.049 -7.843 -14.270 1.00 97.62 89 ASP A N 1
ATOM 662 C CA . ASP A 1 89 ? 7.411 -8.167 -15.644 1.00 97.62 89 ASP A CA 1
ATOM 663 C C . ASP A 1 89 ? 8.090 -6.958 -16.297 1.00 97.62 89 ASP A C 1
ATOM 665 O O . ASP A 1 89 ? 7.447 -5.987 -16.701 1.00 97.62 89 ASP A O 1
ATOM 669 N N . MET A 1 90 ? 9.424 -6.990 -16.321 1.00 95.38 90 MET A N 1
ATOM 670 C CA . MET A 1 90 ? 10.252 -5.929 -16.884 1.00 95.38 90 MET A CA 1
ATOM 671 C C . MET A 1 90 ? 11.045 -6.447 -18.076 1.00 95.38 90 MET A C 1
ATOM 673 O O . MET A 1 90 ? 11.989 -7.218 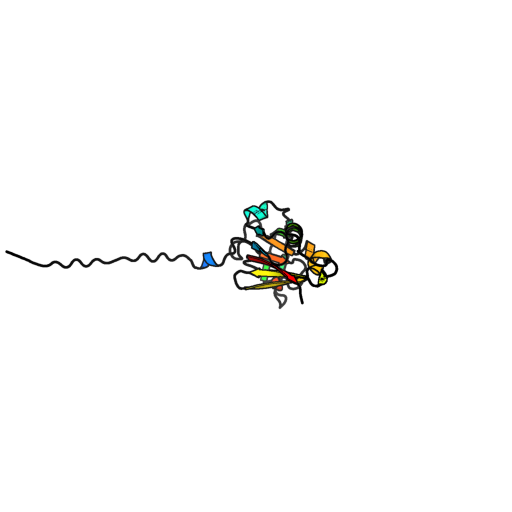-17.902 1.00 95.38 90 MET A O 1
ATOM 677 N N . ALA A 1 91 ? 10.745 -5.927 -19.268 1.00 94.19 91 ALA A N 1
ATOM 678 C CA . ALA A 1 91 ? 11.522 -6.226 -20.474 1.00 94.19 91 ALA A CA 1
ATOM 679 C C . ALA A 1 91 ? 12.998 -5.799 -20.343 1.00 94.19 91 ALA A C 1
ATOM 681 O O . ALA A 1 91 ? 13.898 -6.491 -20.811 1.00 94.19 91 ALA A O 1
ATOM 682 N N . ASN A 1 92 ? 13.258 -4.665 -19.679 1.00 95.00 92 ASN A N 1
ATOM 683 C CA . ASN A 1 92 ? 14.605 -4.172 -19.399 1.00 95.00 92 ASN A CA 1
ATOM 684 C C . ASN A 1 92 ? 14.735 -3.756 -17.921 1.00 95.00 92 ASN A C 1
ATOM 686 O O . ASN A 1 92 ? 14.204 -2.710 -17.538 1.00 95.00 92 ASN A O 1
ATOM 690 N N . PRO A 1 93 ? 15.487 -4.502 -17.089 1.00 91.69 93 PRO A N 1
ATOM 691 C CA . PRO A 1 93 ? 15.698 -4.167 -15.678 1.00 91.69 93 PRO A CA 1
ATOM 692 C C . PRO A 1 93 ? 16.329 -2.786 -15.434 1.00 91.69 93 PRO A C 1
ATOM 694 O O . PRO A 1 93 ? 16.118 -2.188 -14.377 1.00 91.69 93 PRO A O 1
ATOM 697 N N . LYS A 1 94 ? 17.075 -2.236 -16.407 1.00 93.25 94 LYS A N 1
ATOM 698 C CA . LYS A 1 94 ? 17.647 -0.879 -16.310 1.00 93.25 94 LYS A CA 1
ATOM 699 C C . LYS A 1 94 ? 16.574 0.211 -16.330 1.00 93.25 94 LYS A C 1
ATOM 701 O O . LYS A 1 94 ? 16.829 1.326 -15.890 1.00 93.25 94 LYS A O 1
ATOM 706 N N . GLU A 1 95 ? 15.366 -0.110 -16.782 1.00 94.38 95 GLU A N 1
ATOM 707 C CA . GLU A 1 95 ? 14.231 0.809 -16.814 1.00 94.38 95 GLU A CA 1
ATOM 708 C C . GLU A 1 95 ? 13.345 0.720 -15.567 1.00 94.38 95 GLU A C 1
ATOM 710 O O . GLU A 1 95 ? 12.237 1.249 -15.586 1.00 94.38 95 GLU A O 1
ATOM 715 N N . LYS A 1 96 ? 13.805 0.111 -14.462 1.00 93.12 96 LYS A N 1
ATOM 716 C CA . LYS A 1 96 ? 13.016 -0.008 -13.217 1.00 93.12 96 LYS A CA 1
ATOM 717 C C . LYS A 1 96 ? 12.401 1.314 -12.735 1.00 93.12 96 LYS A C 1
ATOM 719 O O . LYS A 1 96 ? 11.321 1.317 -12.158 1.00 93.12 96 LYS A O 1
ATOM 724 N N . GLY A 1 97 ? 13.061 2.444 -13.006 1.00 95.25 97 GLY A N 1
ATOM 725 C CA . GLY A 1 97 ? 12.572 3.779 -12.647 1.00 95.25 97 GLY A CA 1
ATOM 726 C C . GLY A 1 97 ? 11.371 4.267 -13.454 1.00 95.25 97 GLY A C 1
ATOM 727 O O . GLY A 1 97 ? 10.753 5.244 -13.052 1.00 95.25 97 GLY A O 1
ATOM 728 N N . LYS A 1 98 ? 11.025 3.589 -14.552 1.00 97.06 98 LYS A N 1
ATOM 729 C CA . LYS A 1 98 ? 9.828 3.866 -15.353 1.00 97.06 98 LYS A CA 1
ATOM 730 C C . LYS A 1 98 ? 8.586 3.136 -14.837 1.00 97.06 98 LYS A C 1
ATOM 732 O O . LYS A 1 98 ? 7.494 3.400 -15.327 1.00 97.06 98 LYS A O 1
ATOM 737 N N . TYR A 1 99 ? 8.732 2.209 -13.892 1.00 98.44 99 TYR A N 1
ATOM 738 C CA . TYR A 1 99 ? 7.608 1.441 -13.362 1.00 98.44 99 TYR A CA 1
ATOM 739 C C . TYR A 1 99 ? 6.997 2.140 -12.154 1.00 98.44 99 TYR A C 1
ATOM 741 O O . TYR A 1 99 ? 7.693 2.766 -11.349 1.00 98.44 99 TYR A O 1
ATOM 749 N N . TYR A 1 100 ? 5.687 2.004 -12.015 1.00 98.56 100 TYR A N 1
ATOM 750 C CA . TYR A 1 100 ? 4.926 2.543 -10.901 1.00 98.56 100 TYR A CA 1
ATOM 751 C C . TYR A 1 100 ? 3.806 1.589 -10.503 1.00 98.56 100 TYR A C 1
ATOM 753 O O . TYR A 1 100 ? 3.345 0.760 -11.292 1.00 98.56 100 TYR A O 1
ATOM 761 N N . VAL A 1 101 ? 3.404 1.702 -9.244 1.00 98.75 101 VAL A N 1
ATOM 762 C CA . VAL A 1 101 ? 2.393 0.865 -8.609 1.00 98.75 101 VAL A CA 1
ATOM 763 C C . VAL A 1 101 ? 1.190 1.732 -8.291 1.00 98.75 101 VAL A C 1
ATOM 765 O O . VAL A 1 101 ? 1.324 2.787 -7.675 1.00 98.75 101 VAL A O 1
ATOM 768 N N . ILE A 1 102 ? 0.022 1.283 -8.722 1.00 98.75 102 ILE A N 1
ATOM 769 C CA . ILE A 1 102 ? -1.264 1.936 -8.523 1.00 98.75 102 ILE A CA 1
ATOM 770 C C . ILE A 1 102 ? -2.032 1.122 -7.486 1.00 98.75 102 ILE A C 1
ATOM 772 O O . ILE A 1 102 ? -2.292 -0.058 -7.705 1.00 98.75 102 ILE A O 1
ATOM 776 N N . ALA A 1 103 ? -2.415 1.749 -6.381 1.00 98.75 103 ALA A N 1
ATOM 777 C CA . ALA A 1 103 ? -3.324 1.183 -5.395 1.00 98.75 103 ALA A CA 1
ATOM 778 C C . ALA A 1 103 ? -4.703 1.820 -5.561 1.00 98.75 103 ALA A C 1
ATOM 780 O O . ALA A 1 103 ? -4.823 3.042 -5.464 1.00 98.75 103 ALA A O 1
ATOM 781 N N . ARG A 1 104 ? -5.725 1.005 -5.833 1.00 98.38 104 ARG A N 1
ATOM 782 C CA . ARG A 1 104 ? -7.078 1.466 -6.156 1.00 98.38 104 ARG A CA 1
ATOM 783 C C . ARG A 1 104 ? -8.102 0.906 -5.173 1.00 98.38 104 ARG A C 1
ATOM 785 O O . ARG A 1 104 ? -8.052 -0.269 -4.804 1.00 98.38 104 ARG A O 1
ATOM 792 N N . ALA A 1 105 ? -9.010 1.776 -4.759 1.00 97.75 105 ALA A N 1
ATOM 793 C CA . ALA A 1 105 ? -10.178 1.457 -3.957 1.00 97.75 105 ALA A CA 1
ATOM 794 C C . ALA A 1 105 ? -11.395 1.130 -4.836 1.00 97.75 105 ALA A C 1
ATOM 796 O O . ALA A 1 105 ? -11.456 1.516 -6.007 1.00 97.75 105 ALA A O 1
ATOM 797 N N . THR A 1 106 ? -12.398 0.462 -4.265 1.00 96.56 106 THR A N 1
ATOM 798 C CA . THR A 1 106 ? -13.684 0.206 -4.944 1.00 96.56 106 THR A CA 1
ATOM 799 C C . THR A 1 106 ? -14.420 1.489 -5.339 1.00 96.56 106 THR A C 1
ATOM 801 O O . THR A 1 106 ? -15.098 1.497 -6.363 1.00 96.56 106 THR A O 1
ATOM 804 N N . ASP A 1 107 ? -14.243 2.580 -4.589 1.00 94.75 107 ASP A N 1
ATOM 805 C CA . ASP A 1 107 ? -14.823 3.904 -4.867 1.00 94.75 107 ASP A CA 1
ATOM 806 C C . ASP A 1 107 ? -14.041 4.722 -5.919 1.00 94.75 107 ASP A C 1
ATOM 808 O O . ASP A 1 107 ? -14.412 5.849 -6.247 1.00 94.75 107 ASP A O 1
ATOM 812 N N . GLY A 1 108 ? -12.960 4.159 -6.467 1.00 95.75 108 GLY A N 1
ATOM 813 C CA . GLY A 1 108 ? -12.110 4.795 -7.470 1.00 95.75 108 GLY A CA 1
ATOM 814 C C . GLY A 1 108 ? -10.961 5.631 -6.902 1.00 95.75 108 GLY A C 1
ATOM 815 O O . GLY A 1 108 ? -10.080 6.024 -7.679 1.00 95.75 108 GLY A O 1
ATOM 816 N N . TYR A 1 109 ? -10.895 5.854 -5.583 1.00 97.38 109 TYR A N 1
ATOM 817 C CA . TYR A 1 109 ? -9.756 6.525 -4.961 1.00 97.38 109 TYR A CA 1
ATOM 818 C C . TYR A 1 109 ? -8.454 5.786 -5.287 1.00 97.38 109 TYR A C 1
ATOM 820 O O . TYR A 1 109 ? -8.404 4.554 -5.326 1.00 97.38 109 TYR A O 1
ATOM 828 N N . THR A 1 110 ? -7.402 6.543 -5.595 1.00 97.94 110 THR A N 1
ATOM 829 C CA . THR A 1 110 ? -6.161 5.989 -6.138 1.00 97.94 110 THR A CA 1
ATOM 830 C C . THR A 1 110 ? -4.943 6.666 -5.526 1.00 97.94 110 THR A C 1
ATOM 832 O O . THR A 1 110 ? -4.840 7.891 -5.548 1.00 97.94 110 THR A O 1
ATOM 835 N N . ALA A 1 111 ? -3.991 5.860 -5.059 1.00 98.19 111 ALA A N 1
ATOM 836 C CA . ALA A 1 111 ? -2.644 6.298 -4.703 1.00 98.19 111 ALA A CA 1
ATOM 837 C C . ALA A 1 111 ? -1.620 5.657 -5.649 1.00 98.19 111 ALA A C 1
ATOM 839 O O . ALA A 1 111 ? -1.782 4.508 -6.065 1.00 98.19 111 ALA A O 1
ATOM 840 N N . VAL A 1 112 ? -0.564 6.396 -5.991 1.00 98.31 112 VAL A N 1
ATOM 841 C CA . VAL A 1 112 ? 0.503 5.927 -6.883 1.00 98.31 112 VAL A CA 1
ATOM 842 C C . VAL A 1 112 ? 1.848 6.006 -6.173 1.00 98.31 112 VAL A C 1
ATOM 844 O O . VAL A 1 112 ? 2.127 6.959 -5.446 1.00 98.31 112 VAL A O 1
ATOM 847 N N . PHE A 1 113 ? 2.681 5.000 -6.413 1.00 98.44 113 PHE A N 1
ATOM 848 C CA . PHE A 1 113 ? 4.043 4.894 -5.906 1.00 98.44 113 PHE A CA 1
ATOM 849 C C . PHE A 1 113 ? 4.994 4.679 -7.074 1.00 98.44 113 PHE A C 1
ATOM 851 O O . PHE A 1 113 ? 4.738 3.838 -7.939 1.00 98.44 113 PHE A O 1
ATOM 858 N N . ALA A 1 114 ? 6.126 5.379 -7.087 1.00 97.81 114 ALA A N 1
ATOM 859 C CA . ALA A 1 114 ? 7.198 4.999 -7.997 1.00 97.81 114 ALA A CA 1
ATOM 860 C C . ALA A 1 114 ? 7.750 3.636 -7.557 1.00 97.81 114 ALA A C 1
ATOM 862 O O . ALA A 1 114 ? 8.022 3.425 -6.376 1.00 97.81 114 ALA A O 1
ATOM 863 N N . TYR A 1 115 ? 7.983 2.703 -8.480 1.00 97.69 115 TYR A N 1
ATOM 864 C CA . TYR A 1 115 ? 8.497 1.386 -8.091 1.00 97.69 115 TYR A CA 1
ATOM 865 C C . TYR A 1 115 ? 9.874 1.494 -7.409 1.00 97.69 115 TYR A C 1
ATOM 867 O O . TYR A 1 115 ? 10.150 0.829 -6.415 1.00 97.69 115 TYR A O 1
ATOM 875 N N . ASN A 1 116 ? 10.713 2.428 -7.867 1.00 95.44 116 ASN A N 1
ATOM 876 C CA . ASN A 1 116 ? 11.999 2.721 -7.233 1.00 95.44 116 ASN A CA 1
ATOM 877 C C . ASN A 1 116 ? 11.890 3.304 -5.815 1.00 95.44 116 ASN A C 1
ATOM 879 O O . ASN A 1 116 ? 12.819 3.104 -5.032 1.00 95.44 116 ASN A O 1
ATOM 883 N N . GLU A 1 117 ? 10.804 4.006 -5.479 1.00 96.19 117 GLU A N 1
ATOM 884 C CA . GLU A 1 117 ? 10.545 4.472 -4.110 1.00 96.19 117 GLU A CA 1
ATOM 885 C C . GLU A 1 117 ? 10.388 3.258 -3.191 1.00 96.19 117 GLU A C 1
ATOM 887 O O . GLU A 1 117 ? 11.084 3.143 -2.187 1.00 96.19 117 GLU A O 1
ATOM 892 N N . LEU A 1 118 ? 9.576 2.282 -3.597 1.00 97.44 118 LEU A N 1
ATOM 893 C CA . LEU A 1 118 ? 9.336 1.063 -2.821 1.00 97.44 118 LEU A CA 1
ATOM 894 C C . LEU A 1 118 ? 10.576 0.159 -2.688 1.00 97.44 118 LEU A C 1
ATOM 896 O O . LEU A 1 118 ? 10.615 -0.695 -1.807 1.00 97.44 118 LEU A O 1
ATOM 900 N N . LEU A 1 119 ? 11.597 0.327 -3.534 1.00 93.75 119 LEU A N 1
ATOM 901 C CA . LEU A 1 119 ? 12.828 -0.468 -3.468 1.00 93.75 119 LEU A CA 1
ATOM 902 C C . LEU A 1 119 ? 13.968 0.206 -2.701 1.00 93.75 119 LEU A C 1
ATOM 904 O O . LEU A 1 119 ? 14.705 -0.487 -2.003 1.00 93.75 119 LEU A O 1
ATOM 908 N N . ASN A 1 120 ? 14.144 1.521 -2.861 1.00 94.25 120 ASN A N 1
ATOM 909 C CA . ASN A 1 120 ? 15.343 2.227 -2.390 1.00 94.25 120 ASN A CA 1
ATOM 910 C C . ASN A 1 120 ? 15.056 3.259 -1.286 1.00 94.25 120 ASN A C 1
ATOM 912 O O . ASN A 1 120 ? 15.995 3.834 -0.744 1.00 94.25 120 ASN A O 1
ATOM 916 N N . ASN A 1 121 ? 13.788 3.521 -0.961 1.00 95.38 121 ASN A N 1
ATOM 917 C CA . ASN A 1 121 ? 13.386 4.424 0.117 1.00 95.38 121 ASN A CA 1
ATOM 918 C C . ASN A 1 121 ? 12.844 3.610 1.312 1.00 95.38 121 ASN A C 1
ATOM 920 O O . ASN A 1 121 ? 12.232 2.557 1.091 1.00 95.38 121 ASN A O 1
ATOM 924 N N . PRO A 1 122 ? 12.999 4.090 2.565 1.00 97.06 122 PRO A N 1
ATOM 925 C CA . PRO A 1 122 ? 12.289 3.545 3.726 1.00 97.06 122 PRO A CA 1
ATOM 926 C C . PRO A 1 122 ? 10.796 3.257 3.501 1.00 97.06 122 PRO A C 1
ATOM 928 O O . PRO A 1 122 ? 10.294 2.277 4.050 1.00 97.06 122 PRO A O 1
ATOM 931 N N . THR A 1 123 ? 10.114 4.010 2.624 1.00 97.06 123 THR A N 1
ATOM 932 C CA . THR A 1 123 ? 8.716 3.777 2.216 1.00 97.06 123 THR A CA 1
ATOM 933 C C . THR A 1 123 ? 8.429 2.316 1.853 1.00 97.06 123 THR A C 1
ATOM 935 O O . THR A 1 123 ? 7.370 1.797 2.200 1.00 97.06 123 THR A O 1
ATOM 938 N N . GLY A 1 124 ? 9.366 1.604 1.216 1.00 97.00 124 GLY A N 1
ATOM 939 C CA . GLY A 1 124 ? 9.200 0.186 0.870 1.00 97.00 124 GLY A CA 1
ATOM 940 C C . GLY A 1 124 ? 9.004 -0.748 2.066 1.00 97.00 124 GLY A C 1
ATOM 941 O O . GLY A 1 124 ? 8.325 -1.766 1.960 1.00 97.00 124 GLY A O 1
ATOM 942 N N . GLN A 1 125 ? 9.575 -0.384 3.213 1.00 97.25 125 GLN A N 1
ATOM 943 C CA . GLN A 1 125 ? 9.462 -1.103 4.486 1.00 97.25 125 GLN A CA 1
ATOM 944 C C . GLN A 1 125 ? 8.369 -0.507 5.387 1.00 97.25 125 GLN A C 1
ATOM 946 O O . GLN A 1 125 ? 8.176 -0.949 6.517 1.00 97.25 125 GLN A O 1
ATOM 951 N N . GLN A 1 126 ? 7.675 0.520 4.895 1.00 97.75 126 GLN A N 1
ATOM 952 C CA . GLN A 1 126 ? 6.739 1.349 5.647 1.00 97.75 126 GLN A CA 1
ATOM 953 C C . GLN A 1 126 ? 5.387 1.512 4.935 1.00 97.75 126 GLN A C 1
ATOM 955 O O . GLN A 1 126 ? 4.535 2.260 5.406 1.00 97.75 126 GLN A O 1
ATOM 960 N N . THR A 1 127 ? 5.168 0.782 3.837 1.00 98.44 127 THR A N 1
ATOM 961 C CA . THR A 1 127 ? 3.894 0.719 3.109 1.00 98.44 127 THR A CA 1
ATOM 962 C C . THR A 1 127 ? 3.268 -0.654 3.295 1.00 98.44 127 THR A C 1
ATOM 964 O O . THR A 1 127 ? 3.813 -1.668 2.849 1.00 98.44 127 THR A O 1
ATOM 967 N N . PHE A 1 128 ? 2.112 -0.681 3.946 1.00 98.44 128 PHE A N 1
ATOM 968 C CA . PHE A 1 128 ? 1.426 -1.890 4.372 1.00 98.44 128 PHE A CA 1
ATOM 969 C C . PHE A 1 128 ? 0.080 -2.042 3.675 1.00 98.44 128 PHE A C 1
ATOM 971 O O . PHE A 1 128 ? -0.598 -1.058 3.397 1.00 98.44 128 PHE A O 1
ATOM 978 N N . ILE A 1 129 ? -0.327 -3.291 3.476 1.00 98.12 129 ILE A N 1
ATOM 979 C CA . ILE A 1 129 ? -1.716 -3.678 3.253 1.00 98.12 129 ILE A CA 1
ATOM 980 C C . ILE A 1 129 ? -2.222 -4.306 4.549 1.00 98.12 129 ILE A C 1
ATOM 982 O O . ILE A 1 129 ? -1.762 -5.378 4.950 1.00 98.12 129 ILE A O 1
ATOM 986 N N . LEU A 1 130 ? -3.137 -3.611 5.211 1.00 97.44 130 LEU A N 1
ATOM 987 C CA . LEU A 1 130 ? -3.708 -3.961 6.503 1.00 97.44 130 LEU A CA 1
ATOM 988 C C . LEU A 1 130 ? -4.991 -4.765 6.340 1.00 97.44 130 LEU A C 1
ATOM 990 O O . LEU A 1 130 ? -5.742 -4.543 5.394 1.00 97.44 130 LEU A O 1
ATOM 994 N N . PHE A 1 131 ? -5.256 -5.636 7.309 1.00 95.81 131 PHE A N 1
ATOM 995 C CA . PHE A 1 131 ? -6.546 -6.315 7.493 1.00 95.81 131 PHE A CA 1
ATOM 996 C C . PHE A 1 131 ? -7.040 -6.249 8.949 1.00 95.81 131 PHE A C 1
ATOM 998 O O . PHE A 1 131 ? -8.158 -6.664 9.253 1.00 95.81 131 PHE A O 1
ATOM 1005 N N . GLU A 1 132 ? -6.215 -5.720 9.860 1.00 96.25 132 GLU A N 1
ATOM 1006 C CA . GLU A 1 132 ? -6.524 -5.569 11.280 1.00 96.25 132 GLU A CA 1
ATOM 1007 C C . GLU A 1 132 ? -6.025 -4.209 11.789 1.00 96.25 132 GLU A C 1
ATOM 1009 O O . GLU A 1 132 ? -4.883 -3.816 11.529 1.00 96.25 132 GLU A O 1
ATOM 1014 N N . GLU A 1 133 ? -6.863 -3.524 12.565 1.00 97.44 133 GLU A N 1
ATOM 1015 C CA . GLU A 1 133 ? -6.542 -2.303 13.304 1.00 97.44 133 GLU A CA 1
ATOM 1016 C C . GLU A 1 133 ? -6.996 -2.450 14.759 1.00 97.44 133 GLU A C 1
ATOM 1018 O O . GLU A 1 133 ? -8.085 -2.943 15.047 1.00 97.44 133 GLU A O 1
ATOM 1023 N N . ASN A 1 134 ? -6.175 -1.988 15.700 1.00 97.25 134 ASN A N 1
ATOM 1024 C CA . ASN A 1 134 ? -6.470 -1.960 17.133 1.00 97.25 134 ASN A CA 1
ATOM 1025 C C . ASN A 1 134 ? -6.904 -3.334 17.687 1.00 97.25 134 ASN A C 1
ATOM 1027 O O . ASN A 1 134 ? -7.801 -3.419 18.529 1.00 97.25 134 ASN A O 1
ATOM 1031 N N . GLY A 1 135 ? -6.292 -4.415 17.188 1.00 96.31 135 GLY A N 1
ATOM 1032 C CA . GLY A 1 135 ? -6.611 -5.789 17.584 1.00 96.31 135 GLY A CA 1
ATOM 1033 C C . GLY A 1 135 ? -7.906 -6.351 16.985 1.00 96.31 135 GLY A C 1
ATOM 1034 O O . GLY A 1 135 ? -8.382 -7.384 17.452 1.00 96.31 135 GLY A O 1
ATOM 1035 N N . LYS A 1 136 ? -8.524 -5.668 16.011 1.00 96.12 136 LYS A N 1
ATOM 1036 C CA . LYS A 1 136 ? -9.812 -6.052 15.416 1.00 96.12 136 LYS A CA 1
ATOM 1037 C C . LYS A 1 136 ? -9.752 -6.059 13.886 1.00 96.12 136 LYS A C 1
ATOM 1039 O O . LYS A 1 136 ? -9.081 -5.203 13.309 1.00 96.12 136 LYS A O 1
ATOM 1044 N N . PRO A 1 137 ? -10.476 -6.972 13.212 1.00 95.19 137 PRO A N 1
ATOM 1045 C CA . PRO A 1 137 ? -10.629 -6.920 11.762 1.00 95.19 137 PRO A CA 1
ATOM 1046 C C . PRO A 1 137 ? -11.184 -5.569 11.301 1.00 95.19 137 PRO A C 1
ATOM 1048 O O . PRO A 1 137 ? -12.056 -4.995 11.960 1.00 95.19 137 PRO A O 1
ATOM 1051 N N . ILE A 1 138 ? -10.700 -5.076 10.163 1.00 93.94 138 ILE A N 1
ATOM 1052 C CA . ILE A 1 138 ? -11.215 -3.845 9.557 1.00 93.94 138 ILE A CA 1
ATOM 1053 C C . ILE A 1 138 ? -12.542 -4.166 8.860 1.00 93.94 138 ILE A C 1
ATOM 1055 O O . ILE A 1 138 ? -12.613 -5.074 8.033 1.00 93.94 138 ILE A O 1
ATOM 1059 N N . VAL A 1 139 ? -13.601 -3.430 9.206 1.00 90.12 139 VAL A N 1
ATOM 1060 C CA . VAL A 1 139 ? -14.943 -3.623 8.634 1.00 90.12 139 VAL A CA 1
ATOM 1061 C C . VAL A 1 139 ? -15.355 -2.383 7.843 1.00 90.12 139 VAL A C 1
ATOM 1063 O O . VAL A 1 139 ? -15.459 -2.438 6.620 1.00 90.12 139 VAL A O 1
ATOM 1066 N N . ASP A 1 140 ? -15.520 -1.238 8.502 1.00 91.31 140 ASP A N 1
ATOM 1067 C CA . ASP A 1 140 ? -16.119 -0.048 7.876 1.00 91.31 140 ASP A CA 1
ATOM 1068 C C . ASP A 1 140 ? -15.277 0.530 6.727 1.00 91.31 140 ASP A C 1
ATOM 1070 O O . ASP A 1 140 ? -15.814 0.933 5.695 1.00 91.31 140 ASP A O 1
ATOM 1074 N N . ASP A 1 141 ? -13.950 0.482 6.863 1.00 93.56 141 ASP A N 1
ATOM 1075 C CA . ASP A 1 141 ? -12.989 0.945 5.854 1.00 93.56 141 ASP A CA 1
ATOM 1076 C C . ASP A 1 141 ? -12.695 -0.123 4.776 1.00 93.56 141 ASP A C 1
ATOM 1078 O O . ASP A 1 141 ? -11.772 0.038 3.981 1.00 93.56 141 ASP A O 1
ATOM 1082 N N . GLY A 1 142 ? -13.472 -1.211 4.736 1.00 92.06 142 GLY A N 1
ATOM 1083 C CA . GLY A 1 142 ? -13.239 -2.377 3.883 1.00 92.06 142 GLY A CA 1
ATOM 1084 C C . GLY A 1 142 ? -12.267 -3.375 4.505 1.00 92.06 142 GLY A C 1
ATOM 1085 O O . GLY A 1 142 ? -11.475 -3.029 5.376 1.00 92.06 142 GLY A O 1
ATOM 1086 N N . ALA A 1 143 ? -12.306 -4.624 4.035 1.00 93.94 143 ALA A N 1
ATOM 1087 C CA . ALA A 1 143 ? -11.457 -5.694 4.566 1.00 93.94 143 ALA A CA 1
ATOM 1088 C C . ALA A 1 143 ? -9.954 -5.407 4.431 1.00 93.94 143 ALA A C 1
ATOM 1090 O O . ALA A 1 143 ? -9.147 -6.011 5.138 1.00 93.94 143 ALA A O 1
ATOM 1091 N N . PHE A 1 144 ? -9.586 -4.505 3.515 1.00 96.69 144 PHE A N 1
ATOM 1092 C CA . PHE A 1 144 ? -8.208 -4.137 3.257 1.00 96.69 144 PHE A CA 1
ATOM 1093 C C . PHE A 1 144 ? -8.012 -2.633 3.141 1.00 96.69 144 PHE A C 1
ATOM 1095 O O . PHE A 1 144 ? -8.752 -1.942 2.436 1.00 96.69 144 PHE A O 1
ATOM 1102 N N . VAL A 1 145 ? -6.937 -2.161 3.767 1.00 97.50 145 VAL A N 1
ATOM 1103 C CA . VAL A 1 145 ? -6.522 -0.758 3.752 1.00 97.50 145 VAL A CA 1
ATOM 1104 C C . VAL A 1 145 ? -5.041 -0.675 3.403 1.00 97.50 145 VAL A C 1
ATOM 1106 O O . VAL A 1 145 ? -4.231 -1.372 4.008 1.00 97.50 145 VAL A O 1
ATOM 1109 N N . LEU A 1 146 ? -4.658 0.185 2.457 1.00 98.50 146 LEU A N 1
ATOM 1110 C CA . LEU A 1 146 ? -3.248 0.536 2.272 1.00 98.50 146 LEU A CA 1
ATOM 1111 C C . LEU A 1 146 ? -2.875 1.690 3.205 1.00 98.50 146 LEU A C 1
ATOM 1113 O O . LEU A 1 146 ? -3.570 2.706 3.238 1.00 98.50 146 LEU A O 1
ATOM 1117 N N . LEU A 1 147 ? -1.760 1.548 3.922 1.00 98.38 147 LEU A N 1
ATOM 1118 C CA . LEU A 1 147 ? -1.222 2.561 4.829 1.00 98.38 147 LEU A CA 1
ATOM 1119 C C . LEU A 1 147 ? 0.282 2.749 4.616 1.00 98.38 147 LEU A C 1
ATOM 1121 O O . LEU A 1 147 ? 1.048 1.793 4.730 1.00 98.38 147 LEU A O 1
ATOM 1125 N N . THR A 1 148 ? 0.706 3.995 4.412 1.00 98.19 148 THR A N 1
ATOM 1126 C CA . THR A 1 148 ? 2.120 4.393 4.371 1.00 98.19 148 THR A CA 1
ATOM 1127 C C . THR A 1 148 ? 2.473 5.176 5.631 1.00 98.19 148 THR A C 1
ATOM 1129 O O . THR A 1 148 ? 1.969 6.277 5.848 1.00 98.19 148 THR A O 1
ATOM 1132 N N . VAL A 1 149 ? 3.316 4.609 6.496 1.00 96.94 149 VAL A N 1
ATOM 1133 C CA . VAL A 1 149 ? 3.523 5.142 7.855 1.00 96.94 149 VAL A CA 1
ATOM 1134 C C . VAL A 1 149 ? 4.522 6.295 7.938 1.00 96.94 149 VAL A C 1
ATOM 1136 O O . VAL A 1 149 ? 4.547 7.003 8.940 1.00 96.94 149 VAL A O 1
ATOM 1139 N N . ASN A 1 150 ? 5.351 6.488 6.913 1.00 96.81 150 ASN A N 1
ATOM 1140 C CA . ASN A 1 150 ? 6.357 7.552 6.860 1.00 96.81 150 ASN A CA 1
ATOM 1141 C C . ASN A 1 150 ? 5.914 8.788 6.070 1.00 96.81 150 ASN A C 1
ATOM 1143 O O . ASN A 1 150 ? 6.717 9.697 5.860 1.00 96.81 150 ASN A O 1
ATOM 1147 N N . ASP A 1 151 ? 4.651 8.837 5.649 1.00 97.00 151 ASP A N 1
ATOM 1148 C CA . ASP A 1 151 ? 4.083 10.033 5.040 1.00 97.00 151 ASP A CA 1
ATOM 1149 C C . ASP A 1 151 ? 3.877 11.130 6.085 1.00 97.00 151 ASP A C 1
ATOM 1151 O O . ASP A 1 151 ? 3.424 10.883 7.200 1.00 97.00 151 ASP A O 1
ATOM 1155 N N . THR A 1 152 ? 4.157 12.376 5.709 1.00 95.50 152 THR A N 1
ATOM 1156 C CA . THR A 1 152 ? 3.834 13.540 6.548 1.00 95.50 152 THR A CA 1
ATOM 1157 C C . THR A 1 152 ? 2.326 13.798 6.571 1.00 95.50 152 THR A C 1
ATOM 1159 O O . THR A 1 152 ? 1.748 14.064 7.622 1.00 95.50 152 THR A O 1
ATOM 1162 N N . VAL A 1 153 ? 1.676 13.661 5.411 1.00 96.69 153 VAL A N 1
ATOM 1163 C CA . VAL A 1 153 ? 0.217 13.677 5.242 1.00 96.69 153 VAL A CA 1
ATOM 1164 C C . VAL A 1 153 ? -0.250 12.248 4.976 1.00 96.69 153 VAL A C 1
ATOM 1166 O O . VAL A 1 153 ? -0.575 11.883 3.846 1.00 96.69 153 VAL A O 1
ATOM 1169 N N . THR A 1 154 ? -0.271 11.416 6.019 1.00 95.50 154 THR A N 1
ATOM 1170 C CA . THR A 1 154 ? -0.613 9.985 5.903 1.00 95.50 154 THR A CA 1
ATOM 1171 C C . THR A 1 154 ? -1.981 9.741 5.267 1.00 95.50 154 THR A C 1
ATOM 1173 O O . THR A 1 154 ? -2.157 8.773 4.532 1.00 95.50 154 THR A O 1
ATOM 1176 N N . GLY A 1 155 ? -2.945 10.649 5.455 1.00 94.06 155 GLY A N 1
ATOM 1177 C CA . GLY A 1 155 ? -4.270 10.554 4.844 1.00 94.06 155 GLY A CA 1
ATOM 1178 C C . GLY A 1 155 ? -4.284 10.618 3.310 1.00 94.06 155 GLY A C 1
ATOM 1179 O O . GLY A 1 155 ? -5.265 10.187 2.717 1.00 94.06 155 GLY A O 1
ATOM 1180 N N . ALA A 1 156 ? -3.231 11.130 2.660 1.00 93.44 156 ALA A N 1
ATOM 1181 C CA . ALA A 1 156 ? -3.170 11.265 1.200 1.00 93.44 156 ALA A CA 1
ATOM 1182 C C . ALA A 1 156 ? -2.822 9.958 0.467 1.00 93.44 156 ALA A C 1
ATO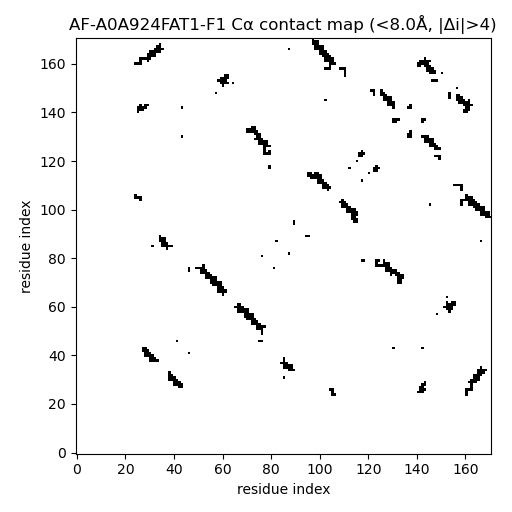M 1184 O O . ALA A 1 156 ? -3.075 9.847 -0.729 1.00 93.44 156 ALA A O 1
ATOM 1185 N N . ARG A 1 157 ? -2.237 8.975 1.162 1.00 95.88 157 ARG A N 1
ATOM 1186 C CA . ARG A 1 157 ? -1.990 7.620 0.635 1.00 95.88 157 ARG A CA 1
ATOM 1187 C C . ARG A 1 157 ? -2.570 6.545 1.554 1.00 95.88 157 ARG A C 1
ATOM 1189 O O . ARG A 1 157 ? -2.058 5.436 1.622 1.00 95.88 157 ARG A O 1
ATOM 1196 N N . HIS A 1 158 ? -3.656 6.876 2.249 1.00 97.06 158 HIS A N 1
ATOM 1197 C CA . HIS A 1 158 ? -4.414 5.949 3.082 1.00 97.06 158 HIS A CA 1
ATOM 1198 C C . HIS A 1 158 ? -5.635 5.446 2.299 1.00 97.06 158 HIS A C 1
ATOM 1200 O O . HIS A 1 158 ? -6.689 6.084 2.288 1.00 97.06 158 HIS A O 1
ATOM 1206 N N . VAL A 1 159 ? -5.467 4.336 1.577 1.00 98.12 159 VAL A N 1
ATOM 1207 C CA . VAL A 1 159 ? -6.465 3.819 0.623 1.00 98.12 159 VAL A CA 1
ATOM 1208 C C . VAL A 1 159 ? -7.369 2.814 1.327 1.00 98.12 159 VAL A C 1
ATOM 1210 O O . VAL A 1 159 ? -6.966 1.676 1.564 1.00 98.12 159 VAL A O 1
ATOM 1213 N N . LYS A 1 160 ? -8.589 3.238 1.650 1.00 97.38 160 LYS A N 1
ATOM 1214 C CA . LYS A 1 160 ? -9.661 2.377 2.169 1.00 97.38 160 LYS A CA 1
ATOM 1215 C C . LYS A 1 160 ? -10.322 1.592 1.040 1.00 97.38 160 LYS A C 1
ATOM 1217 O O . LYS A 1 160 ? -10.181 1.961 -0.120 1.00 97.38 160 LYS A O 1
ATOM 1222 N N . TRP A 1 161 ? -11.031 0.519 1.376 1.00 97.19 161 TRP A N 1
ATOM 1223 C CA . TRP A 1 161 ? -11.716 -0.368 0.431 1.00 97.19 161 TRP A CA 1
ATOM 1224 C C . TRP A 1 161 ? -10.805 -0.817 -0.717 1.00 97.19 161 TRP A C 1
ATOM 1226 O O . TRP A 1 161 ? -11.222 -0.907 -1.875 1.00 97.19 161 TRP A O 1
ATOM 1236 N N . LEU A 1 162 ? -9.533 -1.075 -0.398 1.00 98.19 162 LEU A N 1
ATOM 1237 C CA . LEU A 1 162 ? -8.513 -1.432 -1.374 1.00 98.19 162 LEU A CA 1
ATOM 1238 C C . LEU A 1 162 ? -8.920 -2.726 -2.086 1.00 98.19 162 LEU A C 1
ATOM 1240 O O . LEU A 1 162 ? -9.131 -3.747 -1.431 1.00 98.19 162 LEU A O 1
ATOM 1244 N N . ASN A 1 163 ? -9.015 -2.702 -3.416 1.00 97.00 163 ASN A N 1
ATOM 1245 C CA . ASN A 1 163 ? -9.418 -3.864 -4.216 1.00 97.00 163 ASN A CA 1
ATOM 1246 C C . ASN A 1 163 ? -8.394 -4.265 -5.283 1.00 97.00 163 ASN A C 1
ATOM 1248 O O . ASN A 1 163 ? -8.452 -5.386 -5.797 1.00 97.00 163 ASN A O 1
ATOM 1252 N N . GLN A 1 164 ? -7.454 -3.383 -5.623 1.00 98.31 164 GLN A N 1
ATOM 1253 C CA . GLN A 1 164 ? -6.494 -3.640 -6.685 1.00 98.31 164 GLN A CA 1
ATOM 1254 C C . GLN A 1 164 ? -5.152 -2.967 -6.416 1.00 98.31 164 GLN A C 1
ATOM 1256 O O . GLN A 1 164 ? -5.079 -1.798 -6.038 1.00 98.31 164 GLN A O 1
ATOM 1261 N N . ILE A 1 165 ? -4.095 -3.721 -6.695 1.00 98.75 165 ILE A N 1
ATOM 1262 C CA . ILE A 1 165 ? -2.739 -3.238 -6.906 1.00 98.75 165 ILE A CA 1
ATOM 1263 C C . ILE A 1 165 ? -2.379 -3.546 -8.358 1.00 98.75 165 ILE A C 1
ATOM 1265 O O . ILE A 1 165 ? -2.489 -4.683 -8.822 1.00 98.75 165 ILE A O 1
ATOM 1269 N N . GLU A 1 166 ? -1.958 -2.535 -9.096 1.00 98.75 166 GLU A N 1
ATOM 1270 C CA . GLU A 1 166 ? -1.639 -2.656 -10.512 1.00 98.75 166 GLU A CA 1
ATOM 1271 C C . GLU A 1 166 ? -0.264 -2.073 -10.799 1.00 98.75 166 GLU A C 1
ATOM 1273 O O . GLU A 1 166 ? 0.065 -0.985 -10.330 1.00 98.75 166 GLU A O 1
ATOM 1278 N N . VAL A 1 167 ? 0.534 -2.785 -11.588 1.00 98.69 167 VAL A N 1
ATOM 1279 C CA . VAL A 1 167 ? 1.857 -2.317 -12.000 1.00 98.69 167 VAL A CA 1
ATOM 1280 C C . VAL A 1 167 ? 1.809 -1.845 -13.443 1.00 98.69 167 VAL A C 1
ATOM 1282 O O . VAL A 1 167 ? 1.362 -2.573 -14.330 1.00 98.69 167 VAL A O 1
ATOM 1285 N N . ARG A 1 168 ? 2.294 -0.630 -13.689 1.00 98.50 168 ARG A N 1
ATOM 1286 C CA . ARG A 1 168 ? 2.390 -0.035 -15.024 1.00 98.50 168 ARG A CA 1
ATOM 1287 C C . ARG A 1 168 ? 3.768 0.569 -15.257 1.00 98.50 168 ARG A C 1
ATOM 1289 O O . ARG A 1 168 ? 4.572 0.700 -14.336 1.00 98.50 168 ARG A O 1
ATOM 1296 N N . LYS A 1 169 ? 4.028 0.928 -16.510 1.00 98.06 169 LYS A N 1
ATOM 1297 C CA . LYS A 1 169 ? 5.241 1.605 -16.965 1.00 98.06 169 LYS A CA 1
ATOM 1298 C C . LYS A 1 169 ? 4.847 2.936 -17.604 1.00 98.06 169 LYS A C 1
ATOM 1300 O O . LYS A 1 169 ? 3.827 2.993 -18.285 1.00 98.06 169 LYS A O 1
ATOM 1305 N N . VAL A 1 170 ? 5.604 3.999 -17.343 1.00 95.94 170 VAL A N 1
ATOM 1306 C CA . VAL A 1 170 ? 5.469 5.268 -18.071 1.00 95.94 170 VAL A CA 1
ATOM 1307 C C . VAL A 1 170 ? 6.078 5.109 -19.464 1.00 95.94 170 VAL A C 1
ATOM 1309 O O . VAL A 1 170 ? 7.114 4.447 -19.606 1.00 95.94 170 VAL A O 1
ATOM 1312 N N . GLU A 1 171 ? 5.408 5.661 -20.471 1.00 86.69 171 GLU A N 1
ATOM 1313 C CA . GLU A 1 171 ? 5.868 5.651 -21.865 1.00 86.69 171 GLU A CA 1
ATOM 1314 C C . GLU A 1 171 ? 7.084 6.565 -22.067 1.00 86.69 171 GLU A C 1
ATOM 1316 O O . GLU A 1 171 ? 7.090 7.686 -21.505 1.00 86.69 171 GLU A O 1
#

Nearest PDB structures (foldseek):
  2xts-assembly1_C  TM=7.283E-01  e=1.062E-07  Paracoccus pantotrophus
  6y0k-assembly1_AAA-2  TM=6.866E-01  e=1.062E-07  Thermus thermophilus HB8
  1xdy-assembly7_G  TM=7.429E-01  e=1.085E-06  Escherichia coli
  1ogp-assembly3_E  TM=6.906E-01  e=2.352E-07  Arabidopsis thaliana
  2bii-assembly1_A  TM=7.023E-01  e=6.653E-07  Ogataea angusta

pLDDT: mean 88.89, std 16.99, range [37.47, 98.75]

Mean predicted aligned error: 8.27 Å

Secondary structure (DSSP, 8-state):
--------------------GGGGSS-S-EEEEESBSS-EEE-HHHHHTS--EEE--EEEE-TTS-EEEEES-EEEEEHHHHHHHH-B--S-GGGGGGEEEEEEETTS-EEEEEHHHHHHSGGGGTEEEEEEETTEE--TT-S-EEEETT-TTGGGG-BSSEEEEEEEE--

Radius of gyration: 23.24 Å; Cα contacts (8 Å, |Δi|>4): 341; chains: 1; bounding box: 98×44×40 Å